Protein AF-A0A3E4WRG3-F1 (afdb_monomer)

Nearest PDB structures (foldseek):
  4xlr-assembly1_M  TM=5.901E-01  e=1.407E+00  Thermus thermophilus JL-18
  5xyv-assembly1_A  TM=2.945E-01  e=7.244E-01  Drosophila melanogaster
  6bwo-assembly1_A  TM=4.762E-01  e=5.306E+00  Lactiplantibacillus plantarum
  5wtq-assembly2_C  TM=4.560E-01  e=7.394E+00  Homo sapiens
  2nvm-assembly1_A  TM=2.895E-01  e=4.646E+00  Trichormus variabilis ATCC 29413

Sequence (68 aa):
MMNYEIFKEVVKEKFMDYMPEKFKGMELVAEPVEKVNVTLDGIILREEGRNISPTIYINDMYKKYQDC

pLDDT: mean 91.47, std 3.83, range [79.75, 96.0]

Radius of gyration: 12.86 Å; Cα contacts (8 Å, |Δi|>4): 72; chains: 1; bounding box: 34×20×38 Å

Foldseek 3Di:
DDDLVVLVVVCQVCVVVPDDPVLVPWDW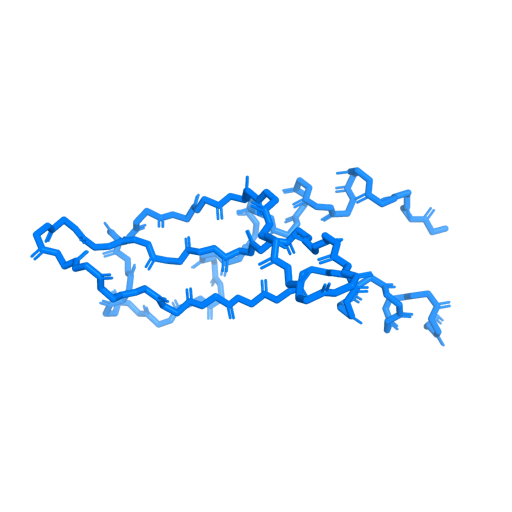DWDWDDDPPDIFTWTWGDDPPDPDTDTDGCVVVVVVVVVD

Organism: NCBI:txid39491

Structure (mmCIF, N/CA/C/O backbone):
data_AF-A0A3E4WRG3-F1
#
_entry.id   AF-A0A3E4WRG3-F1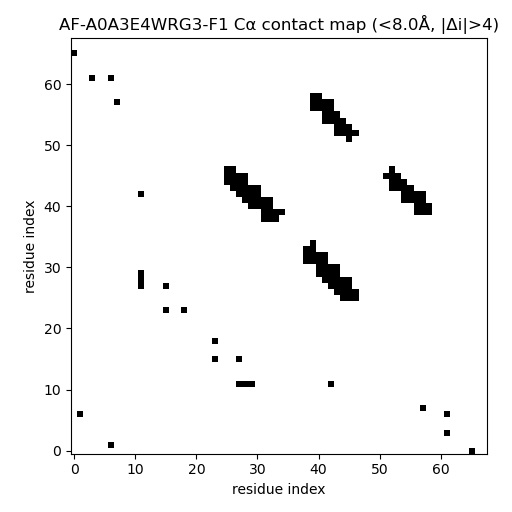
#
loop_
_atom_site.group_PDB
_atom_site.id
_atom_site.type_symbol
_atom_site.label_atom_id
_atom_site.label_alt_id
_atom_site.label_comp_id
_atom_site.label_asym_id
_atom_site.label_entity_id
_atom_site.label_seq_id
_atom_site.pdbx_PDB_ins_code
_atom_site.Cartn_x
_atom_site.Cartn_y
_atom_site.Cartn_z
_atom_site.occupancy
_atom_site.B_iso_or_equiv
_atom_site.auth_seq_id
_atom_site.auth_comp_id
_atom_site.auth_asym_id
_atom_site.auth_atom_id
_atom_site.pdbx_PDB_model_num
ATOM 1 N N . MET A 1 1 ? -4.158 -0.757 -19.848 1.00 79.88 1 MET A N 1
ATOM 2 C CA . MET A 1 1 ? -4.124 -0.722 -18.373 1.00 79.88 1 MET A CA 1
ATOM 3 C C . MET A 1 1 ? -3.784 0.667 -17.879 1.00 79.88 1 MET A C 1
ATOM 5 O O . MET A 1 1 ? -3.086 1.382 -18.589 1.00 79.88 1 MET A O 1
ATOM 9 N N . MET A 1 2 ? -4.272 1.040 -16.694 1.00 90.75 2 MET A N 1
ATOM 10 C CA . MET A 1 2 ? -3.843 2.273 -16.024 1.00 90.75 2 MET A CA 1
ATOM 11 C C . MET A 1 2 ? -2.337 2.21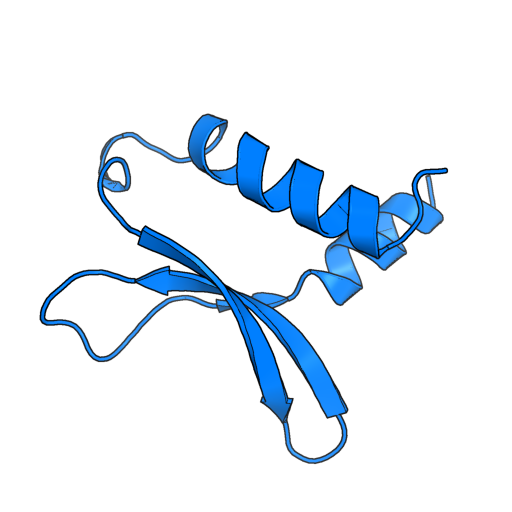5 -15.749 1.00 90.75 2 MET A C 1
ATOM 13 O O . MET A 1 2 ? -1.811 1.139 -15.472 1.00 90.75 2 MET A O 1
ATOM 17 N N . ASN A 1 3 ? -1.652 3.357 -15.835 1.00 94.69 3 ASN A N 1
ATOM 18 C CA . ASN A 1 3 ? -0.268 3.444 -15.374 1.00 94.69 3 ASN A CA 1
ATOM 19 C C . ASN A 1 3 ? -0.214 3.406 -13.835 1.00 94.69 3 ASN A C 1
ATOM 21 O O . ASN A 1 3 ? -1.237 3.554 -13.164 1.00 94.69 3 ASN A O 1
ATOM 25 N N . TYR A 1 4 ? 0.986 3.220 -13.290 1.00 94.94 4 TYR A N 1
ATOM 26 C CA . TYR A 1 4 ? 1.187 3.040 -11.855 1.00 94.94 4 TYR A CA 1
ATOM 27 C C . TYR A 1 4 ? 0.709 4.226 -11.004 1.00 94.94 4 TYR A C 1
ATOM 29 O O . TYR A 1 4 ? 0.055 4.021 -9.986 1.00 94.94 4 TYR A O 1
ATOM 37 N N . GLU A 1 5 ? 0.976 5.460 -11.432 1.00 94.06 5 GLU A N 1
ATOM 38 C CA . GLU A 1 5 ? 0.588 6.661 -10.681 1.00 94.06 5 GLU A CA 1
ATOM 39 C C . GLU A 1 5 ? -0.934 6.830 -10.628 1.00 94.06 5 GLU A C 1
ATOM 41 O O . GLU A 1 5 ? -1.500 7.039 -9.560 1.00 94.06 5 GLU A O 1
ATOM 46 N N . ILE A 1 6 ? -1.619 6.633 -11.758 1.00 94.69 6 ILE A N 1
ATOM 47 C CA . ILE A 1 6 ? -3.087 6.663 -11.807 1.00 94.69 6 ILE A CA 1
ATOM 48 C C . ILE A 1 6 ? -3.669 5.532 -10.954 1.00 94.69 6 ILE A C 1
ATOM 50 O O . ILE A 1 6 ? -4.642 5.739 -10.236 1.00 94.69 6 ILE A O 1
ATOM 54 N N . PHE A 1 7 ? -3.071 4.340 -11.004 1.00 94.56 7 PHE A N 1
ATOM 55 C CA . PHE A 1 7 ? -3.506 3.219 -10.176 1.00 94.56 7 PHE A CA 1
ATOM 56 C C . PHE A 1 7 ? -3.395 3.541 -8.680 1.00 94.56 7 PHE A C 1
ATOM 58 O O . PHE A 1 7 ? -4.344 3.285 -7.942 1.00 94.56 7 PHE A O 1
ATOM 65 N N . LYS A 1 8 ? -2.279 4.135 -8.234 1.00 93.56 8 LYS A N 1
ATOM 66 C CA . LYS A 1 8 ? -2.097 4.561 -6.837 1.00 93.56 8 LYS A CA 1
ATOM 67 C C . LYS A 1 8 ? -3.188 5.531 -6.386 1.00 93.56 8 LYS A C 1
ATOM 69 O O . LYS A 1 8 ? -3.779 5.306 -5.330 1.00 93.56 8 LYS A O 1
ATOM 74 N N . GLU A 1 9 ? -3.485 6.554 -7.187 1.00 93.00 9 GLU A N 1
ATOM 75 C CA . GLU A 1 9 ? -4.536 7.530 -6.866 1.00 93.00 9 GLU A CA 1
ATOM 76 C C . GLU A 1 9 ? -5.915 6.869 -6.777 1.00 93.00 9 GLU A C 1
ATOM 78 O O . GLU A 1 9 ? -6.619 7.037 -5.783 1.00 93.00 9 GLU A O 1
ATOM 83 N N . VAL A 1 10 ? -6.268 6.019 -7.747 1.00 93.56 10 VAL A N 1
ATOM 84 C CA . VAL A 1 10 ? -7.546 5.287 -7.729 1.00 93.56 10 VAL A CA 1
ATOM 85 C C . VAL A 1 10 ? -7.658 4.393 -6.497 1.00 93.56 10 VAL A C 1
ATOM 87 O O . VAL A 1 10 ? -8.712 4.351 -5.860 1.00 93.56 10 VAL A O 1
ATOM 90 N N . VAL A 1 11 ? -6.588 3.676 -6.137 1.00 92.50 11 VAL A N 1
ATOM 91 C CA . VAL A 1 11 ? -6.594 2.857 -4.923 1.00 92.50 11 VAL A CA 1
ATOM 92 C C . VAL A 1 11 ? -6.802 3.751 -3.706 1.00 92.50 11 VAL A C 1
ATOM 94 O O . VAL A 1 11 ? -7.687 3.450 -2.919 1.00 92.50 11 VAL A O 1
ATOM 97 N N . LYS A 1 12 ? -6.072 4.861 -3.564 1.00 90.69 12 LYS A N 1
ATOM 98 C CA . LYS A 1 12 ? -6.213 5.782 -2.426 1.00 90.69 12 LYS A CA 1
ATOM 99 C C . LYS A 1 12 ? -7.634 6.338 -2.289 1.00 90.69 12 LYS A C 1
ATOM 101 O O . LYS A 1 12 ? -8.172 6.349 -1.186 1.00 90.69 12 LYS A O 1
ATOM 106 N N . GLU A 1 13 ? -8.253 6.748 -3.394 1.00 91.31 13 GLU A N 1
ATOM 107 C CA . GLU A 1 13 ? -9.623 7.272 -3.403 1.00 91.31 13 GLU A CA 1
ATOM 108 C C . GLU A 1 13 ? -10.661 6.215 -3.018 1.00 91.31 13 GLU A C 1
ATOM 110 O O . GLU A 1 13 ? -11.626 6.518 -2.322 1.00 91.31 13 GLU A O 1
ATOM 115 N N . LYS A 1 14 ? -10.475 4.973 -3.475 1.00 91.69 14 LYS A N 1
ATOM 116 C CA . LYS A 1 14 ? -11.467 3.901 -3.316 1.00 91.69 14 LYS A CA 1
ATOM 117 C C . LYS A 1 14 ? -11.227 3.003 -2.115 1.00 91.69 14 LYS A C 1
ATOM 119 O O . LYS A 1 14 ? -12.135 2.278 -1.727 1.00 91.69 14 LYS A O 1
ATOM 124 N N . PHE A 1 15 ? -10.037 3.010 -1.518 1.00 91.12 15 PHE A N 1
ATOM 125 C CA . PHE A 1 15 ? -9.654 2.040 -0.490 1.00 91.12 15 PHE A CA 1
ATOM 126 C C . PHE A 1 15 ? -10.623 2.047 0.696 1.00 91.12 15 PHE A C 1
ATOM 128 O O . PHE A 1 15 ? -11.090 0.994 1.129 1.00 91.12 15 PHE A O 1
ATOM 135 N N . MET A 1 16 ? -10.964 3.241 1.191 1.00 89.19 16 MET A N 1
ATOM 136 C CA . MET A 1 16 ? -11.832 3.399 2.359 1.00 89.19 16 MET A CA 1
ATOM 137 C C . MET A 1 16 ? -13.285 2.990 2.091 1.00 89.19 16 MET A C 1
ATOM 139 O O . MET A 1 16 ? -13.969 2.604 3.038 1.00 89.19 16 MET A O 1
ATOM 143 N N . ASP A 1 17 ? -13.732 2.976 0.830 1.00 91.94 17 ASP A N 1
ATOM 144 C CA . ASP A 1 17 ? -15.075 2.510 0.449 1.00 91.94 17 ASP A CA 1
ATOM 145 C C . ASP A 1 17 ? -15.266 1.008 0.739 1.00 91.94 17 ASP A C 1
ATOM 147 O O . ASP A 1 17 ? -16.387 0.553 0.966 1.00 91.94 17 ASP A O 1
ATOM 151 N N . TYR A 1 18 ? -14.174 0.235 0.764 1.00 90.75 18 TYR A N 1
ATOM 152 C CA . TYR A 1 18 ? -14.181 -1.208 1.037 1.00 90.75 18 TYR A CA 1
ATOM 153 C C . TYR A 1 18 ? -13.853 -1.560 2.495 1.00 90.75 18 TYR A C 1
ATOM 155 O O . TYR A 1 18 ? -13.882 -2.735 2.870 1.00 90.75 18 TYR A O 1
ATOM 163 N N . MET A 1 19 ? -13.520 -0.572 3.328 1.00 89.56 19 MET A N 1
ATOM 164 C CA . MET A 1 19 ? -13.104 -0.812 4.707 1.00 89.56 19 MET A CA 1
ATOM 165 C C . MET A 1 19 ? -14.307 -0.902 5.661 1.00 89.56 19 MET A C 1
ATOM 167 O O . MET A 1 19 ? -15.261 -0.131 5.543 1.00 89.56 19 MET A O 1
ATOM 171 N N . PRO A 1 20 ? -14.276 -1.811 6.658 1.00 91.19 20 PRO A N 1
ATOM 172 C CA . PRO A 1 20 ? -15.309 -1.875 7.690 1.00 91.19 20 PRO A CA 1
ATOM 173 C C . PRO A 1 20 ? -15.482 -0.552 8.448 1.00 91.19 20 PRO A C 1
ATOM 175 O O . PRO A 1 20 ? -14.511 0.168 8.677 1.00 91.19 20 PRO A O 1
ATOM 178 N N . GLU A 1 21 ? -16.693 -0.284 8.951 1.00 89.38 21 GLU A N 1
ATOM 179 C CA . GLU A 1 21 ? -17.027 0.999 9.596 1.00 89.38 21 GLU A CA 1
ATOM 180 C C . GLU A 1 21 ? -16.135 1.373 10.779 1.00 89.38 21 GLU A C 1
ATOM 182 O O . GLU A 1 21 ? -15.867 2.548 10.987 1.00 89.38 21 GLU A O 1
ATOM 187 N N . LYS A 1 22 ? -15.609 0.386 11.512 1.00 88.00 22 LYS A N 1
ATOM 188 C CA . LYS A 1 22 ? -14.671 0.613 12.625 1.00 88.00 22 LYS A CA 1
ATOM 189 C C . LYS A 1 22 ? -13.375 1.329 12.219 1.00 88.00 22 LYS A C 1
ATOM 191 O O . LYS A 1 22 ? -12.636 1.764 13.091 1.00 88.00 22 LYS A O 1
ATOM 196 N N . PHE A 1 23 ? -13.081 1.393 10.922 1.00 86.12 23 PHE A N 1
ATOM 197 C CA . PHE A 1 23 ? -11.933 2.100 10.364 1.00 86.12 23 PHE A CA 1
ATOM 198 C C . PHE A 1 23 ? -12.322 3.432 9.700 1.00 86.12 23 PHE A C 1
ATOM 200 O O . PHE A 1 23 ? -11.436 4.176 9.284 1.00 86.12 23 PHE A O 1
ATOM 207 N N . LYS A 1 24 ? -13.622 3.768 9.605 1.00 79.75 24 LYS A N 1
ATOM 208 C CA . LYS A 1 24 ? -14.080 5.086 9.138 1.00 79.75 24 LYS A CA 1
ATOM 209 C C . LYS A 1 24 ? -13.585 6.141 10.132 1.00 79.75 24 LYS A C 1
ATOM 211 O O . LYS A 1 24 ? -13.992 6.135 11.288 1.00 79.75 24 LYS A O 1
ATOM 216 N N . GLY A 1 25 ? -12.691 7.018 9.683 1.00 81.00 25 GLY A N 1
ATOM 217 C CA . GLY A 1 25 ? -12.040 8.034 10.519 1.00 81.00 25 GLY A CA 1
ATOM 218 C C . GLY A 1 25 ? -10.540 7.814 10.725 1.00 81.00 25 GLY A C 1
ATOM 219 O O . GLY A 1 25 ? -9.873 8.719 11.212 1.00 81.00 25 GLY A O 1
ATOM 220 N N . MET A 1 26 ? -9.993 6.663 10.316 1.00 89.12 26 MET A N 1
ATOM 221 C CA . MET A 1 26 ? -8.546 6.536 10.139 1.00 89.12 26 MET A CA 1
ATOM 222 C C . MET A 1 26 ? -8.084 7.346 8.930 1.00 89.12 26 MET A C 1
ATOM 224 O O . MET A 1 26 ? -8.788 7.439 7.921 1.00 89.12 26 MET A O 1
ATOM 228 N N . GLU A 1 27 ? -6.880 7.897 9.025 1.00 90.69 27 GLU A N 1
ATOM 229 C CA . GLU A 1 27 ? -6.249 8.604 7.921 1.00 90.69 27 GLU A CA 1
ATOM 230 C C . GLU A 1 27 ? -5.571 7.591 6.993 1.00 90.69 27 GLU A C 1
ATOM 232 O O . GLU A 1 27 ? -4.751 6.780 7.429 1.00 90.69 27 GLU A O 1
ATOM 237 N N . LEU A 1 28 ? -5.912 7.638 5.705 1.00 90.75 28 LEU A N 1
ATOM 238 C CA . LEU A 1 28 ? -5.263 6.837 4.676 1.00 90.75 28 LEU A CA 1
ATOM 239 C C . LEU A 1 28 ? -4.171 7.661 3.994 1.00 90.75 28 LEU A C 1
ATOM 241 O O . LEU A 1 28 ? -4.466 8.628 3.287 1.00 90.75 28 LEU A O 1
ATOM 245 N N . VAL A 1 29 ? -2.918 7.247 4.152 1.00 91.38 29 VAL A N 1
ATOM 246 C CA . VAL A 1 29 ? -1.768 7.936 3.557 1.00 91.38 29 VAL A CA 1
ATOM 247 C C . VAL A 1 29 ? -1.018 6.997 2.621 1.00 91.38 29 VAL A C 1
ATOM 249 O O . VAL A 1 29 ? -0.841 5.823 2.933 1.00 91.38 29 VAL A O 1
ATOM 252 N N . ALA A 1 30 ? -0.588 7.511 1.469 1.00 91.62 30 ALA A N 1
ATOM 253 C CA . ALA A 1 30 ? 0.283 6.802 0.538 1.00 91.62 30 ALA A CA 1
ATOM 254 C C . ALA A 1 30 ? 1.675 7.442 0.584 1.00 91.62 30 ALA A C 1
ATOM 256 O O . ALA A 1 30 ? 1.823 8.601 0.203 1.00 91.62 30 ALA A O 1
ATOM 257 N N . GLU A 1 31 ? 2.673 6.708 1.072 1.00 93.94 31 GLU A N 1
ATOM 258 C CA . GLU A 1 31 ? 4.042 7.205 1.247 1.00 93.94 31 GLU A CA 1
ATOM 259 C C . GLU A 1 31 ? 5.079 6.133 0.876 1.00 93.94 31 GLU A C 1
ATOM 261 O O . GLU A 1 31 ? 4.815 4.934 1.031 1.00 93.94 31 GLU A O 1
ATOM 266 N N . PRO A 1 32 ? 6.275 6.536 0.410 1.00 95.06 32 PRO A N 1
ATOM 267 C CA . PRO A 1 32 ? 7.379 5.613 0.205 1.00 95.06 32 PRO A CA 1
ATOM 268 C C . PRO A 1 32 ? 7.859 5.035 1.543 1.00 95.06 32 PRO A C 1
ATOM 270 O O . PRO A 1 32 ? 8.050 5.745 2.527 1.00 95.06 32 PRO A O 1
ATOM 273 N N . VAL A 1 33 ? 8.093 3.727 1.563 1.00 94.75 33 VAL A N 1
ATOM 274 C CA . VAL A 1 33 ? 8.567 2.962 2.713 1.00 94.75 33 VAL A CA 1
ATOM 275 C C . VAL A 1 33 ? 9.877 2.288 2.341 1.00 94.75 33 VAL A C 1
ATOM 277 O O . VAL A 1 33 ? 9.921 1.414 1.470 1.00 94.75 33 VAL A O 1
ATOM 280 N N . GLU A 1 34 ? 10.942 2.671 3.036 1.00 95.75 34 GLU A N 1
ATOM 281 C CA . GLU A 1 34 ? 12.263 2.075 2.868 1.00 95.75 34 GLU A CA 1
ATOM 282 C C . GLU A 1 34 ? 12.322 0.678 3.501 1.00 95.75 34 GLU A C 1
ATOM 284 O O . GLU A 1 34 ? 11.918 0.450 4.647 1.00 95.75 34 GLU A O 1
ATOM 289 N N . LYS A 1 35 ? 12.840 -0.281 2.737 1.00 93.25 35 LYS A N 1
ATOM 290 C CA . LYS A 1 35 ? 13.219 -1.628 3.172 1.00 93.25 35 LYS A CA 1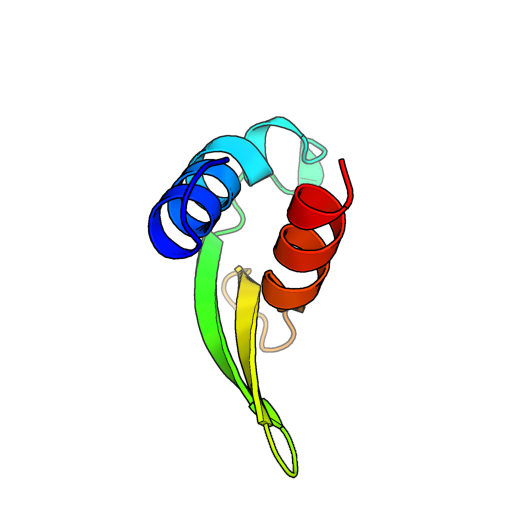
ATOM 291 C C . LYS A 1 35 ? 14.677 -1.864 2.815 1.00 93.25 35 LYS A C 1
ATOM 293 O O . LYS A 1 35 ? 15.241 -1.145 2.002 1.00 93.25 35 LYS A O 1
ATOM 298 N N . VAL A 1 36 ? 15.256 -2.919 3.392 1.00 92.19 36 VAL A N 1
ATOM 299 C CA . VAL A 1 36 ? 16.700 -3.224 3.354 1.00 92.19 36 VAL A CA 1
ATOM 300 C C . VAL A 1 36 ? 17.350 -2.986 1.984 1.00 92.19 36 VAL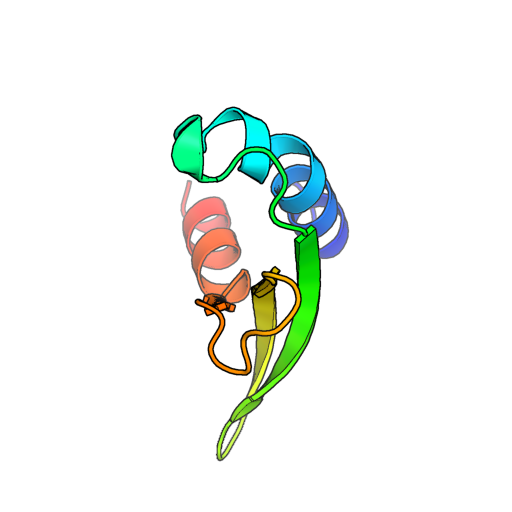 A C 1
ATOM 302 O O . VAL A 1 36 ? 18.455 -2.468 1.945 1.00 92.19 36 VAL A O 1
ATOM 305 N N . ASN A 1 37 ? 16.671 -3.314 0.877 1.00 94.25 37 ASN A N 1
ATOM 306 C CA . ASN A 1 37 ? 17.200 -3.125 -0.480 1.00 94.25 37 ASN A CA 1
ATOM 307 C C . ASN A 1 37 ? 16.177 -2.550 -1.479 1.00 94.25 37 ASN A C 1
ATOM 309 O O . ASN A 1 37 ? 16.370 -2.672 -2.687 1.00 94.25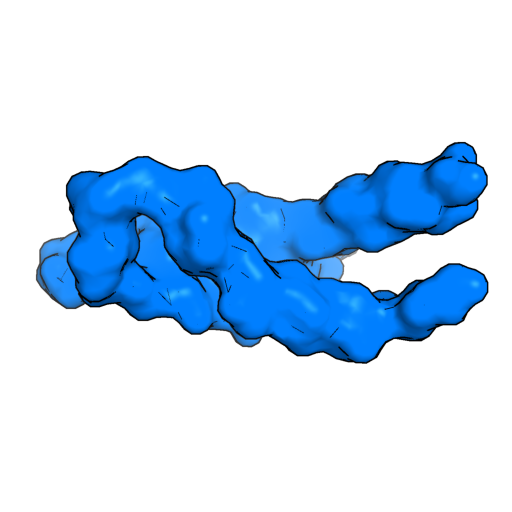 37 ASN A O 1
ATOM 313 N N . VAL A 1 38 ? 15.046 -2.011 -1.016 1.00 95.12 38 VAL A N 1
ATOM 314 C CA . VAL A 1 38 ? 13.967 -1.561 -1.911 1.00 95.12 38 VAL A CA 1
ATOM 315 C C . VAL A 1 38 ? 13.122 -0.481 -1.253 1.00 95.12 38 VAL A C 1
ATOM 317 O O . VAL A 1 38 ? 12.888 -0.524 -0.048 1.00 95.12 38 VAL A O 1
ATOM 320 N N . THR A 1 39 ? 12.616 0.449 -2.055 1.00 95.94 39 THR A N 1
ATOM 321 C CA . THR A 1 39 ? 11.579 1.397 -1.641 1.00 95.94 39 THR A CA 1
ATOM 322 C C . THR A 1 39 ? 10.252 0.957 -2.241 1.00 95.94 39 THR A C 1
ATOM 324 O O . THR A 1 39 ? 10.170 0.695 -3.441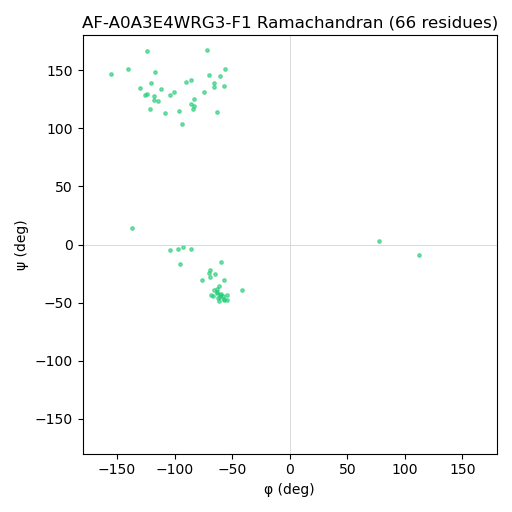 1.00 95.94 39 THR A O 1
ATOM 327 N N . LEU A 1 40 ? 9.226 0.840 -1.402 1.00 95.75 40 LEU A N 1
ATOM 328 C CA . LEU A 1 40 ? 7.872 0.447 -1.802 1.00 95.75 40 LEU A CA 1
ATOM 329 C C . LEU A 1 40 ? 6.901 1.585 -1.509 1.00 95.75 40 LEU A C 1
ATOM 331 O O . LEU A 1 40 ? 7.087 2.292 -0.528 1.00 95.75 40 LEU A O 1
ATOM 335 N N . ASP A 1 41 ? 5.842 1.735 -2.296 1.00 96.00 41 ASP A N 1
ATOM 336 C CA . ASP A 1 41 ? 4.760 2.654 -1.948 1.00 96.00 41 ASP A CA 1
ATOM 337 C C . ASP A 1 41 ? 3.796 1.938 -1.000 1.00 96.00 41 ASP A C 1
ATOM 339 O O . ASP A 1 41 ? 3.185 0.924 -1.352 1.00 96.00 41 ASP A O 1
ATOM 343 N N . GLY A 1 42 ? 3.690 2.445 0.224 1.00 95.56 42 GLY A N 1
ATOM 344 C CA . GLY A 1 42 ? 2.823 1.910 1.262 1.00 95.56 42 GLY A CA 1
ATOM 345 C C . GLY A 1 42 ? 1.537 2.714 1.398 1.00 95.56 42 GLY A C 1
ATOM 346 O O . GLY A 1 42 ? 1.583 3.928 1.555 1.00 95.56 42 GLY A O 1
ATOM 347 N N . ILE A 1 43 ? 0.398 2.024 1.424 1.00 94.25 43 ILE A N 1
ATOM 348 C CA . ILE A 1 43 ? -0.857 2.521 1.990 1.00 94.25 43 ILE A CA 1
ATOM 349 C C . ILE A 1 43 ? -0.807 2.287 3.490 1.00 94.25 43 ILE A C 1
ATOM 351 O O . ILE A 1 43 ? -0.706 1.146 3.945 1.00 94.25 43 ILE A O 1
ATOM 355 N N . ILE A 1 44 ? -0.880 3.368 4.251 1.00 93.25 44 ILE A N 1
ATOM 356 C CA . ILE A 1 44 ? -0.738 3.387 5.699 1.00 93.25 44 ILE A CA 1
ATOM 357 C C . ILE A 1 44 ? -2.051 3.892 6.290 1.00 93.25 44 ILE A C 1
ATOM 359 O O . ILE A 1 44 ? -2.505 4.980 5.943 1.00 93.25 44 ILE A O 1
ATOM 363 N N . LEU A 1 45 ? -2.647 3.109 7.191 1.00 92.38 45 LEU A N 1
ATOM 364 C CA . LEU A 1 45 ? -3.795 3.552 7.988 1.00 92.38 45 LEU A CA 1
ATOM 365 C C . LEU A 1 45 ? -3.287 4.118 9.312 1.00 92.38 45 LEU A C 1
ATOM 367 O O . LEU A 1 45 ? -2.883 3.365 10.202 1.00 92.38 45 LEU A O 1
ATOM 371 N N . ARG A 1 46 ? -3.275 5.44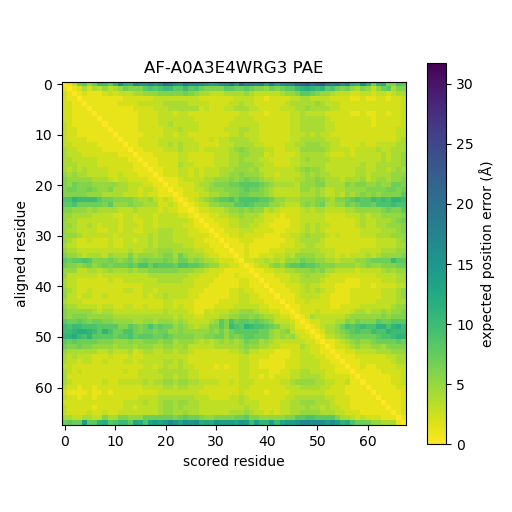3 9.428 1.00 91.44 46 ARG A N 1
ATOM 372 C CA . ARG A 1 46 ? -2.851 6.146 10.639 1.00 91.44 46 ARG A CA 1
ATOM 373 C C . ARG A 1 46 ? -4.045 6.379 11.561 1.00 91.44 46 ARG A C 1
ATOM 375 O O . ARG A 1 46 ? -5.150 6.702 11.127 1.00 91.44 46 ARG A O 1
ATOM 382 N N . GLU A 1 47 ? -3.793 6.211 12.852 1.00 89.94 47 GLU A N 1
ATOM 383 C CA . GLU A 1 47 ? -4.717 6.534 13.936 1.00 89.94 47 GLU A CA 1
ATOM 384 C C . GLU A 1 47 ? -3.991 7.497 14.870 1.00 89.94 47 GLU A C 1
ATOM 386 O O . GLU A 1 47 ? -2.851 7.236 15.268 1.00 89.94 47 GLU A O 1
ATOM 391 N N . GLU A 1 48 ? -4.631 8.614 15.199 1.00 85.12 48 GLU A N 1
ATOM 392 C CA . GLU A 1 48 ? -4.043 9.616 16.082 1.00 85.12 48 GLU A CA 1
ATOM 393 C C . GLU A 1 48 ? -3.672 8.995 17.440 1.00 85.12 48 GLU A C 1
ATOM 395 O O . GLU A 1 48 ? -4.413 8.195 18.014 1.00 85.12 48 GLU A O 1
ATOM 400 N N . GLY A 1 49 ? -2.484 9.328 17.948 1.00 85.81 49 GLY A N 1
ATOM 401 C CA . GLY A 1 49 ? -1.985 8.797 19.218 1.00 85.81 49 GLY A CA 1
ATOM 402 C C . GLY A 1 49 ? -1.445 7.363 19.161 1.00 85.81 49 GLY A C 1
ATOM 403 O O . GLY A 1 49 ? -1.014 6.848 20.196 1.00 85.81 49 GLY A O 1
ATOM 404 N N . ARG A 1 50 ? -1.408 6.714 17.986 1.00 85.94 50 ARG A N 1
ATOM 405 C CA . ARG A 1 50 ? -0.760 5.406 17.804 1.00 85.94 50 ARG A CA 1
ATOM 406 C C . ARG A 1 50 ? 0.481 5.495 16.928 1.00 85.94 50 ARG A C 1
ATOM 408 O O . ARG A 1 50 ? 0.458 6.034 15.831 1.00 85.94 50 ARG A O 1
ATOM 415 N N . ASN A 1 51 ? 1.546 4.845 17.392 1.00 84.44 51 ASN A N 1
ATOM 416 C CA . ASN A 1 51 ? 2.820 4.744 16.668 1.00 84.44 51 ASN A CA 1
ATOM 417 C C . ASN A 1 51 ? 2.923 3.483 15.796 1.00 84.44 51 ASN A C 1
ATOM 419 O O . ASN A 1 51 ? 3.938 3.265 15.141 1.00 84.44 51 ASN A O 1
ATOM 423 N N . ILE A 1 52 ? 1.905 2.620 15.828 1.00 87.19 52 ILE A N 1
ATOM 424 C CA . ILE A 1 52 ? 1.839 1.405 15.018 1.00 87.19 52 ILE A CA 1
ATOM 425 C C . ILE A 1 52 ? 0.684 1.572 14.045 1.00 87.19 52 ILE A C 1
ATOM 427 O O . ILE A 1 52 ? -0.460 1.762 14.460 1.00 87.19 52 ILE A O 1
ATOM 431 N N . SER A 1 53 ? 0.993 1.455 12.759 1.00 90.62 53 SER A N 1
ATOM 432 C CA . SER A 1 53 ? 0.028 1.567 11.673 1.00 90.62 53 SER A CA 1
ATOM 433 C C . SER A 1 53 ? 0.199 0.376 10.735 1.00 90.62 53 SER A C 1
ATOM 435 O O . SER A 1 53 ? 1.335 0.029 10.401 1.00 90.62 53 SER A O 1
ATOM 437 N N . PRO A 1 54 ? -0.887 -0.284 10.307 1.00 91.19 54 PRO A N 1
ATOM 438 C CA . PRO A 1 54 ? -0.783 -1.297 9.273 1.00 91.19 54 PRO A CA 1
ATOM 439 C C . PRO A 1 54 ? -0.366 -0.635 7.954 1.00 91.19 54 PRO A C 1
ATOM 441 O O . PRO A 1 54 ? -0.838 0.450 7.606 1.00 91.19 54 PRO A O 1
ATOM 444 N N . THR A 1 55 ? 0.528 -1.305 7.228 1.00 92.94 55 THR A N 1
ATOM 445 C CA . THR A 1 55 ? 1.065 -0.850 5.943 1.00 92.94 55 THR A CA 1
ATOM 446 C C . THR A 1 55 ? 0.853 -1.926 4.888 1.00 92.94 55 THR A C 1
ATOM 448 O O . THR A 1 55 ? 1.227 -3.080 5.098 1.00 92.94 55 THR A O 1
ATOM 451 N N . ILE A 1 56 ? 0.277 -1.543 3.751 1.00 92.94 56 ILE A N 1
ATOM 452 C CA . ILE A 1 56 ? 0.015 -2.415 2.601 1.00 92.94 56 ILE A CA 1
ATOM 453 C C . ILE A 1 56 ? 0.799 -1.876 1.406 1.00 92.94 56 ILE A C 1
ATOM 455 O O . ILE A 1 56 ? 0.679 -0.700 1.086 1.00 92.94 56 ILE A O 1
ATOM 459 N N . TYR A 1 57 ? 1.589 -2.709 0.729 1.00 94.81 57 TYR A N 1
ATOM 460 C CA . TYR A 1 57 ? 2.402 -2.257 -0.406 1.00 94.81 57 TYR A CA 1
ATOM 461 C C . TYR A 1 57 ? 1.603 -2.273 -1.715 1.00 94.81 57 TYR A C 1
ATOM 463 O O . TYR A 1 57 ? 1.138 -3.326 -2.158 1.00 94.81 57 TYR A O 1
ATOM 471 N N . ILE A 1 58 ? 1.475 -1.111 -2.362 1.00 95.06 58 ILE A N 1
ATOM 472 C CA . ILE A 1 58 ? 0.702 -0.942 -3.606 1.00 95.06 58 ILE A CA 1
ATOM 473 C C . ILE A 1 58 ? 1.382 -1.650 -4.778 1.00 95.06 58 ILE A C 1
ATOM 475 O O . ILE A 1 58 ? 0.713 -2.111 -5.703 1.00 95.06 58 ILE A O 1
ATOM 479 N N . ASN A 1 59 ? 2.708 -1.784 -4.734 1.00 94.38 59 ASN A N 1
ATOM 480 C CA . ASN A 1 59 ? 3.496 -2.380 -5.809 1.00 94.38 59 ASN A CA 1
ATOM 481 C C . ASN A 1 59 ? 2.994 -3.782 -6.191 1.00 94.38 59 ASN A C 1
ATOM 483 O O . ASN A 1 59 ? 2.865 -4.083 -7.375 1.00 94.38 59 ASN A O 1
ATOM 487 N N . ASP A 1 60 ? 2.667 -4.628 -5.210 1.00 92.19 60 ASP A N 1
ATOM 488 C CA . ASP A 1 60 ? 2.197 -5.992 -5.479 1.00 92.19 60 ASP A CA 1
ATOM 489 C C . ASP A 1 60 ? 0.740 -6.022 -5.960 1.00 92.19 60 ASP A C 1
ATOM 491 O O . ASP A 1 60 ? 0.377 -6.857 -6.790 1.00 92.19 60 ASP A O 1
ATOM 495 N N . MET A 1 61 ? -0.083 -5.063 -5.519 1.00 92.81 61 MET A N 1
ATOM 496 C CA . MET A 1 61 ? -1.432 -4.870 -6.061 1.00 92.81 61 MET A CA 1
ATOM 497 C C . MET A 1 61 ? -1.379 -4.484 -7.540 1.00 92.81 61 MET A C 1
ATOM 499 O O . MET A 1 61 ? -2.156 -5.006 -8.337 1.00 92.81 61 MET A O 1
ATOM 503 N N . TYR A 1 62 ? -0.448 -3.603 -7.912 1.00 95.38 62 TYR A N 1
ATOM 504 C CA . TYR A 1 62 ? -0.277 -3.179 -9.296 1.00 95.38 62 TYR A CA 1
ATOM 505 C C . TYR A 1 62 ? 0.247 -4.309 -10.183 1.00 95.38 62 TYR A C 1
ATOM 507 O O . TYR A 1 62 ? -0.308 -4.522 -11.255 1.00 95.38 62 TYR A O 1
ATOM 515 N N . LYS A 1 63 ? 1.235 -5.092 -9.724 1.00 94.62 63 LYS A N 1
ATOM 516 C CA . LYS A 1 63 ? 1.683 -6.297 -10.450 1.00 94.62 63 LYS A CA 1
ATOM 517 C C . LYS A 1 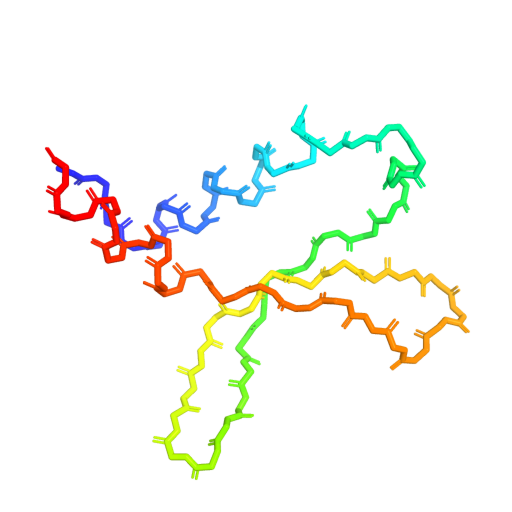63 ? 0.514 -7.240 -10.728 1.00 94.62 63 LYS A C 1
ATOM 519 O O . LYS A 1 63 ? 0.304 -7.634 -11.863 1.00 94.62 63 LYS A O 1
ATOM 524 N N . LYS A 1 64 ? -0.314 -7.514 -9.714 1.00 93.38 64 LYS A N 1
ATOM 525 C CA . LYS A 1 64 ? -1.504 -8.356 -9.884 1.00 93.38 64 LYS A CA 1
ATOM 526 C C . LYS A 1 64 ? -2.518 -7.752 -10.856 1.00 93.38 64 LYS A C 1
ATOM 528 O O . LYS A 1 64 ? -3.140 -8.486 -11.607 1.00 93.38 64 LYS A O 1
ATOM 533 N N . TYR A 1 65 ? -2.700 -6.433 -10.837 1.00 93.19 65 TYR A N 1
ATOM 534 C CA . TYR A 1 65 ? -3.516 -5.745 -11.835 1.00 93.19 65 TYR A CA 1
ATOM 535 C C . TYR A 1 65 ? -2.932 -5.943 -13.244 1.00 93.19 65 TYR A C 1
ATOM 537 O O . TYR A 1 65 ? -3.711 -6.090 -14.177 1.00 93.19 65 TYR A O 1
ATOM 545 N N . GLN A 1 66 ? -1.598 -5.992 -13.390 1.00 93.12 66 GLN A N 1
ATOM 546 C CA . GLN A 1 66 ? -0.888 -6.200 -14.666 1.00 93.12 66 GLN A CA 1
ATOM 547 C C . GLN A 1 66 ? -1.017 -7.588 -15.259 1.00 93.12 66 GLN A C 1
ATOM 549 O O . GLN A 1 66 ? -0.935 -7.731 -16.478 1.00 93.12 66 GLN A O 1
ATOM 554 N N . ASP A 1 67 ? -1.276 -8.570 -14.411 1.00 92.44 67 ASP A N 1
ATOM 555 C CA . ASP A 1 67 ? -1.475 -9.951 -14.825 1.00 92.44 67 ASP A CA 1
ATOM 556 C C . ASP A 1 67 ? -2.936 -10.255 -15.236 1.00 92.44 67 ASP A C 1
ATOM 558 O O . ASP A 1 67 ? -3.222 -11.377 -15.660 1.00 92.44 67 ASP A O 1
ATOM 562 N N . CYS A 1 68 ? -3.855 -9.286 -15.105 1.00 82.31 68 CYS A N 1
ATOM 563 C CA . CYS A 1 68 ? -5.273 -9.381 -15.491 1.00 82.31 68 CYS A CA 1
ATOM 564 C C . CYS A 1 68 ? -5.534 -8.815 -16.895 1.00 82.31 68 CYS A C 1
ATOM 566 O O . CYS A 1 68 ? -6.337 -9.442 -17.623 1.00 82.31 68 CYS A O 1
#

Mean predicted aligned error: 3.62 Å

InterPro domains:
  IPR043743 Family of unknown function DUF5688 [PF18941] (4-67)

Secondary structure (DSSP, 8-state):
---HHHHHHHHHHHHGGGS-GGGBTBEEEEEEEEETTEEEEEEEEE-TT-S---EEEHHHHHHHHHT-

Solvent-accessible surface area (backbone atoms only — not comparable to full-atom values): 4308 Å² total; per-residue (Å²): 132,78,54,70,70,60,45,53,52,52,46,65,74,48,50,67,80,76,51,61,73,95,52,70,85,49,47,80,44,81,46,81,42,84,48,101,89,49,76,42,46,22,43,30,48,44,49,91,98,52,95,75,57,63,70,46,59,48,61,62,57,50,53,56,59,72,76,106